Protein AF-X1F0L2-F1 (afdb_monomer_lite)

Sequence (97 aa):
MPKIIGSSVSGAVSYLDLIGAGIVKFAAERALTPFIGNGTLKSGLVKLGGGAAARKFLGKGTIGDSVSLGLAVDGVEDILTQFLGGAGVGEQGGENW

pLDDT: mean 81.25, std 18.16, range [34.41, 96.06]

Structure (mmCIF, N/CA/C/O backbone):
data_AF-X1F0L2-F1
#
_entry.id   AF-X1F0L2-F1
#
loop_
_atom_site.group_PDB
_atom_site.id
_atom_site.type_symbol
_atom_site.label_atom_id
_atom_site.label_alt_id
_atom_site.label_comp_id
_atom_site.label_asym_id
_atom_site.label_entity_id
_atom_site.label_seq_id
_atom_site.pdbx_PDB_ins_code
_atom_site.Cartn_x
_atom_site.Cartn_y
_atom_site.Cartn_z
_atom_site.occupancy
_atom_site.B_iso_or_equiv
_atom_site.auth_seq_id
_atom_site.auth_comp_id
_atom_site.auth_asym_id
_atom_site.auth_atom_id
_atom_site.pdbx_PDB_model_num
ATOM 1 N N . MET A 1 1 ? 4.503 -19.634 24.786 1.00 34.41 1 MET A N 1
ATOM 2 C CA . MET A 1 1 ? 4.534 -19.841 23.321 1.00 34.41 1 MET A CA 1
ATOM 3 C C . MET A 1 1 ? 4.431 -18.480 22.649 1.00 34.41 1 MET A C 1
ATOM 5 O O . MET A 1 1 ? 3.458 -17.786 22.931 1.00 34.41 1 MET A O 1
ATOM 9 N N . PRO A 1 2 ? 5.407 -18.044 21.837 1.00 36.12 2 PRO A N 1
ATOM 10 C CA . PRO A 1 2 ? 5.288 -16.779 21.128 1.00 36.12 2 PRO A CA 1
ATOM 11 C C . PRO A 1 2 ? 4.272 -16.958 19.989 1.00 36.12 2 PRO A C 1
ATOM 13 O O . PRO A 1 2 ? 4.472 -17.762 19.082 1.00 36.12 2 PRO A O 1
ATOM 16 N N . LYS A 1 3 ? 3.139 -16.251 20.063 1.00 44.19 3 LYS A N 1
ATOM 17 C CA . LYS A 1 3 ? 2.162 -16.164 18.968 1.00 44.19 3 LYS A CA 1
ATOM 18 C C . LYS A 1 3 ? 2.749 -15.263 17.884 1.00 44.19 3 LYS A C 1
ATOM 20 O O . LYS A 1 3 ? 2.622 -14.048 17.976 1.00 44.19 3 LYS A O 1
ATOM 25 N N . ILE A 1 4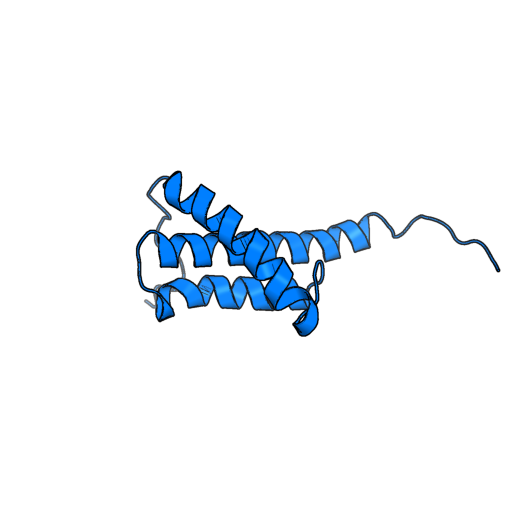 ? 3.420 -15.853 16.898 1.00 58.31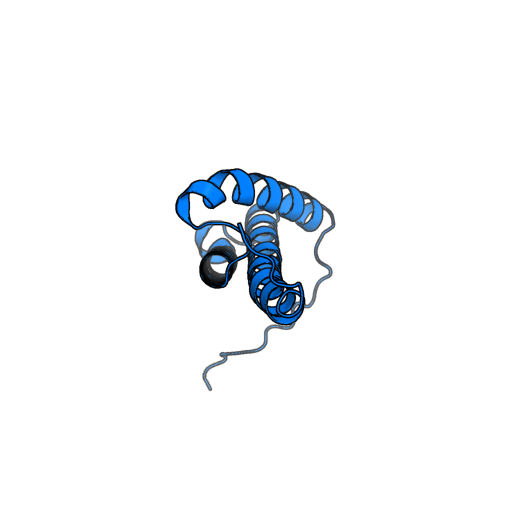 4 ILE A N 1
ATOM 26 C CA . ILE A 1 4 ? 3.980 -15.102 15.762 1.00 58.31 4 ILE A CA 1
ATOM 27 C C . ILE A 1 4 ? 3.053 -15.160 14.539 1.00 58.31 4 ILE A C 1
ATOM 29 O O . ILE A 1 4 ? 3.123 -14.286 13.687 1.00 58.31 4 ILE A O 1
ATOM 33 N N . ILE A 1 5 ? 2.119 -16.112 14.447 1.00 65.88 5 ILE A N 1
ATOM 34 C CA . ILE A 1 5 ? 1.238 -16.236 13.277 1.00 65.88 5 ILE A CA 1
ATOM 35 C C . ILE A 1 5 ? -0.142 -16.711 13.736 1.00 65.88 5 ILE A C 1
ATOM 37 O O . ILE A 1 5 ? -0.245 -17.702 14.454 1.00 65.88 5 ILE A O 1
ATOM 41 N N . GLY A 1 6 ? -1.197 -16.003 13.328 1.00 58.88 6 GLY A N 1
ATOM 42 C CA . GLY A 1 6 ? -2.575 -16.482 13.462 1.00 58.88 6 GLY A CA 1
ATOM 43 C C . GLY A 1 6 ? -3.478 -15.614 14.334 1.00 58.88 6 GLY A C 1
ATOM 44 O O . GLY A 1 6 ? -3.925 -16.034 15.398 1.00 58.88 6 GLY A O 1
ATOM 45 N N . SER A 1 7 ? -3.825 -14.425 13.847 1.00 48.62 7 SER A N 1
ATOM 46 C CA . SER A 1 7 ? -5.219 -13.993 13.951 1.00 48.62 7 SER A CA 1
ATOM 47 C C . SER A 1 7 ? -5.845 -14.257 12.591 1.00 48.62 7 SER A C 1
ATOM 49 O O . SER A 1 7 ? -5.378 -13.696 11.599 1.00 48.62 7 SER A O 1
ATOM 51 N N . SER A 1 8 ? -6.860 -15.114 12.527 1.00 42.94 8 SER A N 1
ATOM 52 C CA . SER A 1 8 ? -7.706 -15.228 11.342 1.00 42.94 8 SER A CA 1
ATOM 53 C C . SER A 1 8 ? -8.117 -13.817 10.916 1.00 42.94 8 SER A C 1
ATOM 55 O O . SER A 1 8 ? -8.598 -13.052 11.756 1.00 42.94 8 SER A O 1
ATOM 57 N N . VAL A 1 9 ? -7.919 -13.451 9.645 1.00 53.94 9 VAL A N 1
ATOM 58 C CA . VAL A 1 9 ? -8.536 -12.249 9.058 1.00 53.94 9 VAL A CA 1
ATOM 59 C C . VAL A 1 9 ? -10.027 -12.570 8.917 1.00 53.94 9 VAL A C 1
ATOM 61 O O . VAL A 1 9 ? -10.528 -12.900 7.852 1.00 53.94 9 VAL A O 1
ATOM 64 N N . SER A 1 10 ? -10.707 -12.653 10.058 1.00 40.94 10 SER A N 1
ATOM 65 C CA . SER A 1 10 ? -12.101 -13.052 10.179 1.00 40.94 10 SER A CA 1
ATOM 66 C C . SER A 1 10 ? -12.935 -11.786 10.191 1.00 40.94 10 SER A C 1
ATOM 68 O O . SER A 1 10 ? -13.146 -11.172 11.233 1.00 40.94 10 SER A O 1
ATOM 70 N N . GLY A 1 11 ? -13.358 -11.393 9.001 1.00 59.94 11 GLY A N 1
ATOM 71 C CA . GLY A 1 11 ? -14.193 -10.233 8.745 1.00 59.94 11 GLY A CA 1
ATOM 72 C C . GLY A 1 11 ? -14.019 -9.866 7.285 1.00 59.94 11 GLY A C 1
ATOM 73 O O . GLY A 1 11 ? -12.890 -9.656 6.843 1.00 59.94 11 GLY A O 1
ATOM 74 N N . ALA A 1 12 ? -15.112 -9.849 6.523 1.00 66.06 12 ALA A N 1
ATOM 75 C CA . ALA A 1 12 ? -15.067 -9.297 5.179 1.00 66.06 12 ALA A CA 1
ATOM 76 C C . ALA A 1 12 ? -14.496 -7.873 5.264 1.00 66.06 12 ALA A C 1
ATOM 78 O O . ALA A 1 12 ? -14.911 -7.092 6.123 1.00 66.06 12 ALA A O 1
ATOM 79 N N . VAL A 1 13 ? -13.522 -7.558 4.409 1.00 79.31 13 VAL A N 1
ATOM 80 C CA . VAL A 1 13 ? -13.017 -6.187 4.274 1.00 79.31 13 VAL A CA 1
ATOM 81 C C . VAL A 1 13 ? -14.198 -5.309 3.863 1.00 79.31 13 VAL A C 1
ATOM 83 O O . VAL A 1 13 ? -14.943 -5.671 2.950 1.00 79.31 13 VAL A O 1
ATOM 86 N N . SER A 1 14 ? -14.404 -4.185 4.551 1.00 87.56 14 SER A N 1
ATOM 87 C CA . SER A 1 14 ? -15.501 -3.280 4.211 1.00 87.56 14 SER A CA 1
ATOM 88 C C . SER A 1 14 ? -15.303 -2.730 2.799 1.00 87.56 14 SER A C 1
ATOM 90 O O . SER A 1 14 ? -14.186 -2.389 2.414 1.00 87.56 14 SER A O 1
ATOM 92 N N . TYR A 1 15 ? -16.383 -2.560 2.033 1.00 88.50 15 TYR A N 1
ATOM 93 C CA . TYR A 1 15 ? -16.310 -1.892 0.728 1.00 88.50 15 TYR A CA 1
ATOM 94 C C . TYR A 1 15 ? -15.736 -0.473 0.827 1.00 88.50 15 TYR A C 1
ATOM 96 O O . TYR A 1 15 ? -15.056 -0.030 -0.095 1.00 88.50 15 TYR A O 1
ATOM 104 N N . LEU A 1 16 ? -15.951 0.222 1.949 1.00 88.62 16 LEU A N 1
ATOM 105 C CA . LEU A 1 16 ? -15.324 1.525 2.191 1.00 88.62 16 LEU A CA 1
ATOM 106 C C . LEU A 1 16 ? -13.804 1.410 2.320 1.00 88.62 16 LEU A C 1
ATOM 108 O O . LEU A 1 16 ? -13.091 2.258 1.791 1.00 88.62 16 LEU A O 1
ATOM 112 N N . ASP A 1 17 ? -13.312 0.346 2.953 1.00 89.69 17 ASP A N 1
ATOM 113 C CA . ASP A 1 17 ? -11.877 0.089 3.074 1.00 89.69 17 ASP A CA 1
ATOM 114 C C . ASP A 1 17 ? -11.278 -0.313 1.719 1.00 89.69 17 ASP A C 1
ATOM 116 O O . ASP A 1 17 ? -10.140 0.036 1.428 1.00 89.69 17 ASP A O 1
ATOM 120 N N . LEU A 1 18 ? -12.042 -0.996 0.855 1.00 92.44 18 LEU A N 1
ATOM 121 C CA . LEU A 1 18 ? -11.625 -1.314 -0.518 1.00 92.44 18 LEU A CA 1
ATOM 122 C C . LEU A 1 18 ? -11.530 -0.060 -1.394 1.00 92.44 18 LEU A C 1
ATOM 124 O O . LEU A 1 18 ? -10.540 0.125 -2.100 1.00 92.44 18 LEU A O 1
ATOM 128 N N . ILE A 1 19 ? -12.535 0.819 -1.332 1.00 94.31 19 ILE A N 1
ATOM 129 C CA . ILE A 1 19 ? -12.515 2.104 -2.046 1.00 94.31 19 ILE A CA 1
ATOM 130 C C . ILE A 1 19 ? -11.353 2.957 -1.538 1.00 94.31 19 ILE A C 1
ATOM 132 O O . ILE A 1 19 ? -10.568 3.476 -2.332 1.00 94.31 19 ILE A O 1
ATOM 136 N N . GLY A 1 20 ? -11.211 3.065 -0.216 1.00 95.25 20 GLY A N 1
ATOM 137 C CA . GLY A 1 20 ? -10.115 3.792 0.403 1.00 95.25 20 GLY A CA 1
ATOM 138 C C . GLY A 1 20 ? -8.755 3.207 0.028 1.00 95.25 20 GLY A C 1
ATOM 139 O O . GLY A 1 20 ? -7.851 3.965 -0.305 1.00 95.25 20 GLY A O 1
ATOM 140 N N . ALA A 1 21 ? -8.606 1.882 -0.008 1.00 95.06 21 ALA A N 1
ATOM 141 C CA . ALA A 1 21 ? -7.383 1.224 -0.461 1.00 95.06 21 ALA A CA 1
ATOM 142 C C . ALA A 1 21 ? -7.051 1.552 -1.922 1.00 95.06 21 ALA A C 1
ATOM 144 O O . ALA A 1 21 ? -5.892 1.832 -2.228 1.00 95.06 21 ALA A O 1
ATOM 145 N N . GLY A 1 22 ? -8.053 1.588 -2.806 1.00 95.19 22 GLY A N 1
ATOM 146 C CA . GLY A 1 22 ? -7.880 2.020 -4.194 1.00 95.19 22 GLY A CA 1
ATOM 147 C C . GLY A 1 22 ? -7.392 3.468 -4.305 1.00 95.19 22 GLY A C 1
ATOM 148 O O . GLY A 1 22 ? -6.439 3.746 -5.033 1.00 95.19 22 GLY A O 1
ATOM 149 N N . ILE A 1 23 ? -7.985 4.382 -3.529 1.00 96.06 23 ILE A N 1
ATOM 150 C CA . ILE A 1 23 ? -7.546 5.786 -3.456 1.00 96.06 23 ILE A CA 1
ATOM 151 C C . ILE A 1 23 ? -6.115 5.875 -2.915 1.00 96.06 23 ILE A C 1
ATOM 153 O O . ILE A 1 23 ? -5.288 6.595 -3.478 1.00 96.06 23 ILE A O 1
ATOM 157 N N . VAL A 1 24 ? -5.805 5.138 -1.843 1.00 95.56 24 VAL A N 1
ATOM 158 C CA . VAL A 1 24 ? -4.466 5.139 -1.250 1.00 95.56 24 VAL A CA 1
ATOM 159 C C . VAL A 1 24 ? -3.438 4.617 -2.241 1.00 95.56 24 VAL A C 1
ATOM 161 O O . VAL A 1 24 ? -2.426 5.283 -2.400 1.00 95.56 24 VAL A O 1
ATOM 164 N N . LYS A 1 25 ? -3.680 3.498 -2.932 1.00 95.44 25 LYS A N 1
ATOM 165 C CA . LYS A 1 25 ? -2.765 2.990 -3.965 1.00 95.44 25 LYS A CA 1
ATOM 166 C C . LYS A 1 25 ? -2.512 4.052 -5.036 1.00 95.44 25 LYS A C 1
ATOM 168 O O . LYS A 1 25 ? -1.366 4.421 -5.264 1.00 95.44 25 LYS A O 1
ATOM 173 N N . PHE A 1 26 ? -3.569 4.632 -5.604 1.00 94.75 26 PHE A N 1
ATOM 174 C CA . PHE A 1 26 ? -3.451 5.667 -6.638 1.00 94.75 26 PHE A CA 1
ATOM 175 C C . PHE A 1 26 ? -2.606 6.875 -6.193 1.00 94.75 26 PHE A C 1
ATOM 177 O O . PHE A 1 26 ? -1.799 7.406 -6.967 1.00 94.75 26 PHE A O 1
ATOM 184 N N . ALA A 1 27 ? -2.804 7.330 -4.953 1.00 94.62 27 ALA A N 1
ATOM 185 C CA . ALA A 1 27 ? -2.050 8.438 -4.377 1.00 94.62 27 ALA A CA 1
ATOM 186 C C . ALA A 1 27 ? -0.610 8.032 -4.025 1.00 94.62 27 ALA A C 1
ATOM 188 O O . ALA A 1 27 ? 0.326 8.781 -4.307 1.00 94.62 27 ALA A O 1
ATOM 189 N N . ALA A 1 28 ? -0.426 6.850 -3.437 1.00 90.75 28 ALA A N 1
ATOM 190 C CA . ALA A 1 28 ? 0.861 6.318 -3.013 1.00 90.75 28 ALA A CA 1
ATOM 191 C C . ALA A 1 28 ? 1.781 6.062 -4.204 1.00 90.75 28 ALA A C 1
ATOM 193 O O . ALA A 1 28 ? 2.944 6.435 -4.139 1.00 90.75 28 ALA A O 1
ATOM 194 N N . GLU A 1 29 ? 1.284 5.522 -5.313 1.00 92.50 29 GLU A N 1
ATOM 195 C CA . GLU A 1 29 ? 2.069 5.371 -6.540 1.00 92.50 29 GLU A CA 1
ATOM 196 C C . GLU A 1 29 ? 2.589 6.729 -7.020 1.00 92.50 29 GLU A C 1
ATOM 198 O O . GLU A 1 29 ? 3.788 6.897 -7.230 1.00 92.50 29 GLU A O 1
ATOM 203 N N . ARG A 1 30 ? 1.723 7.743 -7.118 1.00 92.88 30 ARG A N 1
ATOM 204 C CA . ARG A 1 30 ? 2.128 9.093 -7.550 1.00 92.88 30 ARG A CA 1
ATOM 205 C C . ARG A 1 30 ? 3.129 9.740 -6.601 1.00 92.88 30 ARG A C 1
ATOM 207 O O . ARG A 1 30 ? 4.046 10.418 -7.054 1.00 92.88 30 ARG A O 1
ATOM 214 N N . ALA A 1 31 ? 2.949 9.536 -5.300 1.00 92.56 31 ALA A N 1
ATOM 215 C CA . ALA A 1 31 ? 3.796 10.136 -4.282 1.00 92.56 31 ALA A CA 1
ATOM 216 C C . ALA A 1 31 ? 5.140 9.412 -4.127 1.00 92.56 31 ALA A C 1
ATOM 218 O O . ALA A 1 31 ? 6.157 10.063 -3.923 1.00 92.56 31 ALA A O 1
ATOM 219 N N . LEU A 1 32 ? 5.154 8.079 -4.204 1.00 89.56 32 LEU A N 1
ATOM 220 C CA . LEU A 1 32 ? 6.306 7.248 -3.854 1.00 89.56 32 LEU A CA 1
ATOM 221 C C . LEU A 1 32 ? 7.142 6.838 -5.068 1.00 89.56 32 LEU A C 1
ATOM 223 O O . LEU A 1 32 ? 8.347 6.651 -4.908 1.00 89.56 32 LEU A O 1
ATOM 227 N N . THR A 1 33 ? 6.563 6.757 -6.274 1.00 91.19 33 THR A N 1
ATOM 228 C CA . THR A 1 33 ? 7.302 6.374 -7.496 1.00 91.19 33 THR A CA 1
ATOM 229 C C . THR A 1 33 ? 8.591 7.180 -7.700 1.00 91.19 33 THR A C 1
ATOM 231 O O . THR A 1 33 ? 9.618 6.557 -7.968 1.00 91.19 33 THR A O 1
ATOM 234 N N . PRO A 1 34 ? 8.623 8.517 -7.503 1.00 92.12 34 PRO A N 1
ATOM 235 C CA . PRO A 1 34 ? 9.858 9.291 -7.658 1.00 92.12 34 PRO A CA 1
ATOM 236 C C . PRO A 1 34 ? 10.970 8.926 -6.661 1.00 92.12 34 PRO A C 1
ATOM 238 O O . PRO A 1 34 ? 12.138 9.196 -6.924 1.00 92.12 34 PRO A O 1
ATOM 241 N N . PHE A 1 35 ? 10.626 8.334 -5.514 1.00 90.56 35 PHE A N 1
ATOM 242 C CA . PHE A 1 35 ? 11.571 8.047 -4.431 1.00 90.56 35 PHE A CA 1
ATOM 243 C C . PHE A 1 35 ? 12.013 6.585 -4.393 1.00 90.56 35 PHE A C 1
ATOM 245 O O . PHE A 1 35 ? 13.184 6.295 -4.143 1.00 90.56 35 PHE A O 1
ATOM 252 N N . ILE A 1 36 ? 11.078 5.655 -4.594 1.00 89.50 36 ILE A N 1
ATOM 253 C CA . ILE A 1 36 ? 11.329 4.216 -4.431 1.00 89.50 36 ILE A CA 1
ATOM 254 C C . ILE A 1 36 ? 11.174 3.418 -5.729 1.00 89.50 36 ILE A C 1
ATOM 256 O O . ILE A 1 36 ? 11.535 2.242 -5.738 1.00 89.50 36 ILE A O 1
ATOM 260 N N . GLY A 1 37 ? 10.707 4.049 -6.812 1.00 87.62 37 GLY A N 1
ATOM 261 C CA . GLY A 1 37 ? 10.348 3.390 -8.068 1.00 87.62 37 GLY A CA 1
ATOM 262 C C . GLY A 1 37 ? 8.959 2.746 -8.030 1.00 87.62 37 GLY A C 1
ATOM 263 O O . GLY A 1 37 ? 8.237 2.850 -7.037 1.00 87.62 37 GLY A O 1
ATOM 264 N N . ASN A 1 38 ? 8.596 2.072 -9.122 1.00 89.75 38 ASN A 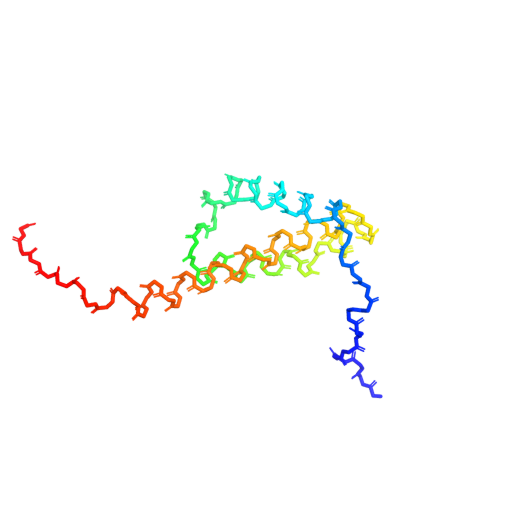N 1
ATOM 265 C CA . ASN A 1 38 ? 7.364 1.293 -9.247 1.00 89.75 38 ASN A CA 1
ATOM 266 C C . ASN A 1 38 ? 7.640 0.004 -10.031 1.00 89.75 38 ASN A C 1
ATOM 268 O O . ASN A 1 38 ? 8.460 0.027 -10.949 1.00 89.75 38 ASN A O 1
ATOM 272 N N . GLY A 1 39 ? 6.983 -1.101 -9.683 1.00 87.81 39 GLY A N 1
ATOM 273 C CA . GLY A 1 39 ? 7.137 -2.382 -10.377 1.00 87.81 39 GLY A CA 1
ATOM 274 C C . GLY A 1 39 ? 8.424 -3.151 -10.059 1.00 87.81 39 GLY A C 1
ATOM 275 O O . GLY A 1 39 ? 8.847 -3.971 -10.868 1.00 87.81 39 GLY A O 1
ATOM 276 N N . THR A 1 40 ? 9.079 -2.880 -8.922 1.00 90.94 40 THR A N 1
ATOM 277 C CA . THR A 1 40 ? 10.358 -3.515 -8.549 1.00 90.94 40 THR A CA 1
ATOM 278 C C . THR A 1 40 ? 10.270 -4.261 -7.221 1.00 90.94 40 THR A C 1
ATOM 280 O O . THR A 1 40 ? 9.484 -3.913 -6.343 1.00 90.94 40 THR A O 1
ATOM 283 N N . LEU A 1 41 ? 11.170 -5.225 -6.989 1.00 92.06 41 LEU A N 1
ATOM 284 C CA . LEU A 1 41 ? 11.262 -5.904 -5.687 1.00 92.06 41 LEU A CA 1
ATOM 285 C C . LEU A 1 41 ? 11.507 -4.917 -4.530 1.00 92.06 41 LEU A C 1
ATOM 287 O O . LEU A 1 41 ? 10.946 -5.073 -3.446 1.00 92.06 41 LEU A O 1
ATOM 291 N N . LYS A 1 42 ? 12.321 -3.876 -4.756 1.00 91.75 42 LYS A N 1
ATOM 292 C CA . LYS A 1 42 ? 12.616 -2.851 -3.745 1.00 91.75 42 LYS A CA 1
ATOM 293 C C . LYS A 1 42 ? 11.363 -2.055 -3.381 1.00 91.75 42 LYS A C 1
ATOM 295 O O . LYS A 1 42 ? 11.069 -1.915 -2.195 1.00 91.75 42 LYS A O 1
ATOM 300 N N . SER A 1 43 ? 10.639 -1.538 -4.375 1.00 92.00 43 SER A N 1
ATOM 301 C CA . SER A 1 43 ? 9.411 -0.773 -4.136 1.00 92.00 43 SER A CA 1
ATOM 302 C C . SER A 1 43 ? 8.341 -1.650 -3.478 1.00 92.00 43 SER A C 1
ATOM 304 O O . SER A 1 43 ? 7.725 -1.225 -2.499 1.00 92.00 43 SER A O 1
ATOM 306 N N . GLY A 1 44 ? 8.248 -2.917 -3.891 1.00 92.94 44 GLY A N 1
ATOM 307 C CA . GLY A 1 44 ? 7.345 -3.899 -3.303 1.00 92.94 44 GLY A CA 1
ATOM 308 C C . GLY A 1 44 ? 7.585 -4.157 -1.815 1.00 92.94 44 GLY A C 1
ATOM 309 O O . GLY A 1 44 ? 6.657 -4.077 -1.008 1.00 92.94 44 GLY A O 1
ATOM 310 N N . LEU A 1 45 ? 8.841 -4.381 -1.413 1.00 94.31 45 LEU A N 1
ATOM 311 C CA . LEU A 1 45 ? 9.196 -4.575 -0.001 1.00 94.31 45 LEU A CA 1
ATOM 312 C C . LEU A 1 45 ? 8.923 -3.331 0.852 1.00 94.31 45 LEU A C 1
ATOM 314 O O . LEU A 1 45 ? 8.427 -3.451 1.974 1.00 94.31 45 LEU A O 1
ATOM 318 N N . VAL A 1 46 ? 9.221 -2.138 0.332 1.00 93.81 46 VAL A N 1
ATOM 319 C CA . VAL A 1 46 ? 8.979 -0.881 1.057 1.00 93.81 46 VAL A CA 1
ATOM 320 C C . VAL A 1 46 ? 7.484 -0.658 1.276 1.00 93.81 46 VAL A C 1
ATOM 322 O O . VAL A 1 46 ? 7.076 -0.321 2.388 1.00 93.81 46 VAL A O 1
ATOM 325 N N . LYS A 1 47 ? 6.655 -0.885 0.255 1.00 95.00 47 LYS A N 1
ATOM 326 C CA . LYS A 1 47 ? 5.200 -0.710 0.345 1.00 95.00 47 LYS A CA 1
ATOM 327 C C . LYS A 1 47 ? 4.550 -1.766 1.240 1.00 95.00 47 LYS A C 1
ATOM 329 O O . LYS A 1 47 ? 3.728 -1.407 2.078 1.00 95.00 47 LYS A O 1
ATOM 334 N N . LEU A 1 48 ? 4.992 -3.026 1.184 1.00 94.25 48 LEU A N 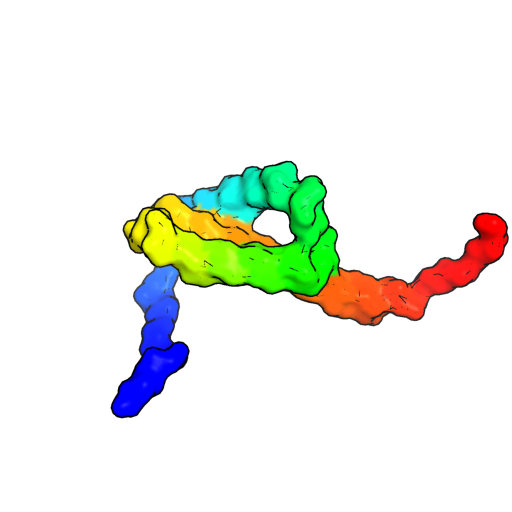1
ATOM 335 C CA . LEU A 1 48 ? 4.571 -4.061 2.140 1.00 94.25 48 LEU A CA 1
ATOM 336 C C . LEU A 1 48 ? 4.935 -3.695 3.582 1.00 94.25 48 LEU A C 1
ATOM 338 O O . LEU A 1 48 ? 4.099 -3.805 4.481 1.00 94.25 48 LEU A O 1
ATOM 342 N N . GLY A 1 49 ? 6.162 -3.218 3.807 1.00 92.81 49 GLY A N 1
ATOM 343 C CA . GLY A 1 49 ? 6.601 -2.732 5.114 1.00 92.81 49 GLY A CA 1
ATOM 344 C C . GLY A 1 49 ? 5.758 -1.551 5.602 1.00 92.81 49 GLY A C 1
ATOM 345 O O . GLY A 1 49 ? 5.306 -1.543 6.748 1.00 92.81 49 GLY A O 1
ATOM 346 N N . GLY A 1 50 ? 5.480 -0.591 4.717 1.00 92.38 50 GLY A N 1
ATOM 347 C CA . GLY A 1 50 ? 4.596 0.544 4.982 1.00 92.38 50 GLY A CA 1
ATOM 348 C C . GLY A 1 50 ? 3.169 0.111 5.318 1.00 92.38 50 GLY A C 1
ATOM 349 O O . GLY A 1 50 ? 2.609 0.567 6.312 1.00 92.38 50 GLY A O 1
ATOM 350 N N . GLY A 1 51 ? 2.604 -0.831 4.562 1.00 92.12 51 GLY A N 1
ATOM 351 C CA . GLY A 1 51 ? 1.274 -1.390 4.796 1.00 92.12 51 GLY A CA 1
ATOM 352 C C . GLY A 1 51 ? 1.173 -2.154 6.119 1.00 92.12 51 GLY A C 1
ATOM 353 O O . GLY A 1 51 ? 0.203 -1.981 6.860 1.00 92.12 51 GLY A O 1
ATOM 354 N N . ALA A 1 52 ? 2.196 -2.935 6.478 1.00 90.69 52 ALA A N 1
ATOM 355 C CA . ALA A 1 52 ? 2.271 -3.623 7.769 1.00 90.69 52 ALA A CA 1
ATOM 356 C C . ALA A 1 52 ? 2.383 -2.636 8.945 1.00 90.69 52 ALA A C 1
ATOM 358 O O . ALA A 1 52 ? 1.799 -2.849 10.010 1.00 90.69 52 ALA A O 1
ATOM 359 N N . ALA A 1 53 ? 3.104 -1.531 8.745 1.00 92.12 53 ALA A N 1
ATOM 360 C CA . ALA A 1 53 ? 3.259 -0.476 9.737 1.00 92.12 53 ALA A CA 1
ATOM 361 C C . ALA A 1 53 ? 2.046 0.470 9.819 1.00 92.12 53 ALA A C 1
ATOM 363 O O . ALA A 1 53 ? 1.838 1.092 10.860 1.00 92.12 53 ALA A O 1
ATOM 364 N N . ALA A 1 54 ? 1.222 0.564 8.772 1.00 90.81 54 ALA A N 1
ATOM 365 C CA . ALA A 1 54 ? 0.133 1.536 8.671 1.00 90.81 54 ALA A CA 1
ATOM 366 C C . ALA A 1 54 ? -0.827 1.475 9.867 1.00 90.81 54 ALA A C 1
ATOM 368 O O . ALA A 1 54 ? -1.087 2.494 10.499 1.00 90.81 54 ALA A O 1
ATOM 369 N N . ARG A 1 55 ? -1.263 0.274 10.269 1.00 83.06 55 ARG A N 1
ATOM 370 C CA . ARG A 1 55 ? -2.141 0.085 11.441 1.00 83.06 55 ARG A CA 1
ATOM 371 C C . ARG A 1 55 ? -1.492 0.477 12.769 1.00 83.06 55 ARG A C 1
ATOM 373 O O . ARG A 1 55 ? -2.195 0.823 13.714 1.00 83.06 55 ARG A O 1
ATOM 380 N N . LYS A 1 56 ? -0.160 0.415 12.860 1.00 87.12 56 LYS A N 1
ATOM 381 C CA . LYS A 1 56 ? 0.583 0.822 14.061 1.00 87.12 56 LYS A CA 1
ATOM 382 C C . LYS A 1 56 ? 0.588 2.343 14.227 1.00 87.12 56 LYS A C 1
ATOM 384 O O . LYS A 1 56 ? 0.530 2.811 15.357 1.00 87.12 56 LYS A O 1
ATOM 389 N N . PHE A 1 57 ? 0.649 3.094 13.126 1.00 90.31 57 PHE A N 1
ATOM 390 C CA . PHE A 1 57 ? 0.738 4.559 13.151 1.00 90.31 57 PHE A CA 1
ATOM 391 C C . PHE A 1 57 ? -0.615 5.262 12.995 1.00 90.31 57 PHE A C 1
ATOM 393 O O . PHE A 1 57 ? -0.840 6.289 13.625 1.00 90.31 57 PHE A O 1
ATOM 400 N N . LEU A 1 58 ? -1.517 4.710 12.185 1.00 89.62 58 LEU A N 1
ATOM 401 C CA . LEU A 1 58 ? -2.822 5.301 11.866 1.00 89.62 58 LEU A CA 1
ATOM 402 C C . LEU A 1 58 ? -3.970 4.706 12.694 1.00 89.62 58 LEU A C 1
ATOM 404 O O . LEU A 1 58 ? -5.098 5.186 12.623 1.00 89.62 58 LEU A O 1
ATOM 408 N N . GLY A 1 59 ? -3.688 3.668 13.484 1.00 86.44 59 GLY A N 1
ATOM 409 C CA . GLY A 1 59 ? -4.685 2.943 14.262 1.00 86.44 59 GLY A CA 1
ATOM 410 C C . GLY A 1 59 ? -5.505 1.950 13.434 1.00 86.44 59 GLY A C 1
ATOM 411 O O . GLY A 1 59 ? -5.247 1.705 12.255 1.00 86.44 59 GLY A O 1
ATOM 412 N N . LYS A 1 60 ? -6.487 1.332 14.096 1.00 82.12 60 LYS A N 1
ATOM 413 C CA . LYS A 1 60 ? -7.474 0.436 13.472 1.00 82.12 60 LYS A CA 1
ATOM 414 C C . LYS A 1 60 ? -8.689 1.245 13.006 1.00 82.12 60 LYS A C 1
ATOM 416 O O . LYS A 1 60 ? -9.051 2.209 13.677 1.00 82.12 60 LYS A O 1
ATOM 421 N N . GLY A 1 61 ? -9.336 0.827 11.918 1.00 85.31 61 GLY A N 1
ATOM 422 C CA . GLY A 1 61 ? -10.482 1.514 11.317 1.00 85.31 61 GLY A CA 1
ATOM 423 C C . GLY A 1 61 ? -10.204 1.953 9.881 1.00 85.31 61 GLY A C 1
ATOM 424 O O . GLY A 1 61 ? -9.072 1.866 9.406 1.00 85.31 61 GLY A O 1
ATOM 425 N N . THR A 1 62 ? -11.229 2.477 9.204 1.00 88.44 62 THR A N 1
ATOM 426 C CA . THR A 1 62 ? -11.249 2.645 7.742 1.00 88.44 62 THR A CA 1
ATOM 427 C C . THR A 1 62 ? -10.013 3.306 7.147 1.00 88.44 62 THR A C 1
ATOM 429 O O . THR A 1 62 ? -9.515 2.828 6.137 1.00 88.44 62 THR A O 1
ATOM 432 N N . ILE A 1 63 ? -9.455 4.351 7.764 1.00 90.38 63 ILE A N 1
ATOM 433 C CA . ILE A 1 63 ? -8.250 5.021 7.241 1.00 90.38 63 ILE A CA 1
ATOM 434 C C . ILE A 1 63 ? -7.016 4.117 7.357 1.00 90.38 63 ILE A C 1
ATOM 436 O O . ILE A 1 63 ? -6.321 3.891 6.368 1.00 90.38 63 ILE A O 1
ATOM 440 N N . GLY A 1 64 ? -6.741 3.583 8.550 1.00 90.12 64 GLY A N 1
ATOM 441 C CA . GLY A 1 64 ? -5.588 2.710 8.778 1.00 90.12 64 GLY A CA 1
ATOM 442 C C . GLY A 1 64 ? -5.689 1.397 8.003 1.00 90.12 64 GLY A C 1
ATOM 443 O O . GLY A 1 64 ? -4.686 0.910 7.484 1.00 90.12 64 GLY A O 1
ATOM 444 N N . ASP A 1 65 ? -6.903 0.866 7.865 1.00 91.38 65 ASP A N 1
ATOM 445 C CA . ASP A 1 65 ? -7.194 -0.333 7.085 1.00 91.38 65 ASP A CA 1
ATOM 446 C C . ASP A 1 65 ? -7.040 -0.078 5.585 1.00 91.38 65 ASP A C 1
ATOM 448 O O . ASP A 1 65 ? -6.343 -0.844 4.927 1.00 91.38 65 ASP A O 1
ATOM 452 N N . SER A 1 66 ? -7.563 1.038 5.070 1.00 93.50 66 SER A N 1
ATOM 453 C CA . SER A 1 66 ? -7.379 1.457 3.674 1.00 93.50 66 SER A CA 1
ATOM 454 C C . SER A 1 66 ? -5.908 1.651 3.323 1.00 93.50 66 SER A C 1
ATOM 456 O O . SER A 1 66 ? -5.454 1.175 2.287 1.00 93.50 66 SER A O 1
ATOM 458 N N . VAL A 1 67 ? -5.138 2.322 4.189 1.00 94.25 67 VAL A N 1
ATOM 459 C CA . VAL A 1 67 ? -3.709 2.551 3.935 1.00 94.25 67 VAL A CA 1
ATOM 460 C C . VAL A 1 67 ? -2.921 1.250 3.993 1.00 94.25 67 VAL A C 1
ATOM 462 O O . VAL A 1 67 ? -2.070 1.006 3.139 1.00 94.25 67 VAL A O 1
ATOM 465 N N . SER A 1 68 ? -3.232 0.394 4.968 1.00 94.56 68 SER A N 1
ATOM 466 C CA . SER A 1 68 ? -2.613 -0.922 5.092 1.00 94.56 68 SER A CA 1
ATOM 467 C C . SER A 1 68 ? -2.890 -1.789 3.863 1.00 94.56 68 SER A C 1
ATOM 469 O O . SER A 1 68 ? -1.947 -2.308 3.270 1.00 94.56 68 SER A O 1
ATOM 471 N N . LEU A 1 69 ? -4.157 -1.888 3.442 1.00 94.19 69 LEU A N 1
ATOM 472 C CA . LEU A 1 69 ? -4.573 -2.647 2.261 1.00 94.19 69 LEU A CA 1
ATOM 473 C C . LEU A 1 69 ? -3.974 -2.081 0.974 1.00 94.19 69 LEU A C 1
ATOM 475 O O . LEU A 1 69 ? -3.385 -2.840 0.212 1.00 94.19 69 LEU A O 1
ATOM 479 N N . GLY A 1 70 ? -4.094 -0.773 0.738 1.00 94.69 70 GLY A N 1
ATOM 480 C CA . GLY A 1 70 ? -3.636 -0.135 -0.497 1.00 94.69 70 G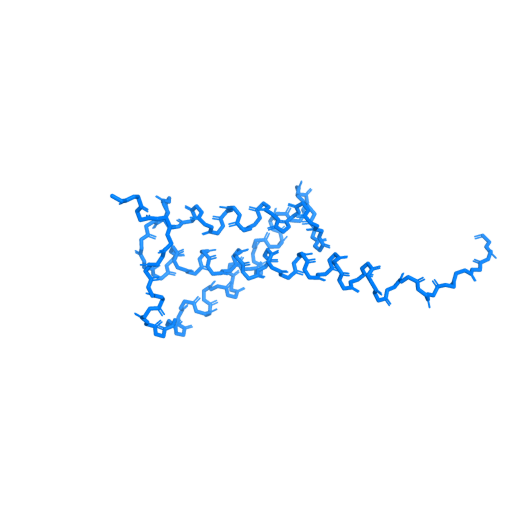LY A CA 1
ATOM 481 C C . GLY A 1 70 ? -2.139 -0.323 -0.722 1.00 94.69 70 GLY A C 1
ATOM 482 O O . GLY A 1 70 ? -1.733 -0.785 -1.783 1.00 94.69 70 GLY A O 1
ATOM 483 N N . LEU A 1 71 ? -1.320 -0.056 0.303 1.00 95.94 71 LEU A N 1
ATOM 484 C CA . LEU A 1 71 ? 0.131 -0.248 0.222 1.00 95.94 71 LEU A CA 1
ATOM 485 C C . LEU A 1 71 ? 0.528 -1.725 0.146 1.00 95.94 71 LEU A C 1
ATOM 487 O O . LEU A 1 71 ? 1.483 -2.065 -0.546 1.00 95.94 71 LEU A O 1
ATOM 491 N N . ALA A 1 72 ? -0.181 -2.616 0.846 1.00 94.62 72 ALA A N 1
ATOM 492 C CA . ALA A 1 72 ? 0.149 -4.035 0.810 1.00 94.62 72 ALA A CA 1
ATOM 493 C C . ALA A 1 72 ? -0.162 -4.665 -0.555 1.00 94.62 72 ALA A C 1
ATOM 495 O O . ALA A 1 72 ? 0.676 -5.386 -1.087 1.00 94.62 72 ALA A O 1
ATOM 496 N N . VAL A 1 73 ? -1.332 -4.373 -1.133 1.00 94.69 73 VAL A N 1
ATOM 497 C CA . VAL A 1 73 ? -1.725 -4.864 -2.464 1.00 94.69 73 VAL A CA 1
ATOM 498 C C . VAL A 1 73 ? -0.776 -4.327 -3.531 1.00 94.69 73 VAL A C 1
ATOM 500 O O . VAL A 1 73 ? -0.269 -5.104 -4.333 1.00 94.69 73 VAL A O 1
ATOM 503 N N . ASP A 1 74 ? -0.469 -3.030 -3.486 1.00 95.25 74 ASP A N 1
ATOM 504 C CA . ASP A 1 74 ? 0.487 -2.402 -4.400 1.00 95.25 74 ASP A CA 1
ATOM 505 C C . ASP A 1 74 ? 1.900 -2.993 -4.256 1.00 95.25 74 ASP A C 1
ATOM 507 O O . ASP A 1 74 ? 2.592 -3.261 -5.233 1.00 95.25 74 ASP A O 1
ATOM 511 N N . GLY A 1 75 ? 2.319 -3.287 -3.024 1.00 93.62 75 GLY A N 1
ATOM 512 C CA . GLY A 1 75 ? 3.597 -3.938 -2.772 1.00 93.62 75 GLY A CA 1
ATOM 513 C C . GLY A 1 75 ? 3.676 -5.367 -3.323 1.00 93.62 75 GLY A C 1
ATOM 514 O O . GLY A 1 75 ? 4.725 -5.777 -3.819 1.00 93.62 75 GLY A O 1
ATOM 515 N N . VAL A 1 76 ? 2.574 -6.124 -3.279 1.00 94.75 76 VAL A N 1
ATOM 516 C CA . VAL A 1 76 ? 2.484 -7.438 -3.940 1.00 94.75 76 VAL A CA 1
ATOM 517 C C . VAL A 1 76 ? 2.532 -7.280 -5.457 1.00 94.75 76 VAL A C 1
ATOM 519 O O . VAL A 1 76 ? 3.262 -8.023 -6.109 1.00 94.75 76 VAL A O 1
ATOM 522 N N . GLU A 1 77 ? 1.803 -6.315 -6.018 1.00 94.06 77 GLU A N 1
ATOM 523 C CA . GLU A 1 77 ? 1.813 -6.021 -7.454 1.00 94.06 77 GLU A CA 1
ATOM 524 C C . GLU A 1 77 ? 3.217 -5.689 -7.958 1.00 94.06 77 GLU A C 1
ATOM 526 O O . GLU A 1 77 ? 3.633 -6.221 -8.981 1.00 94.06 77 GLU A O 1
ATOM 531 N N . ASP A 1 78 ? 3.990 -4.905 -7.210 1.00 92.56 78 ASP A N 1
ATOM 532 C CA . ASP A 1 78 ? 5.378 -4.582 -7.542 1.00 92.56 78 ASP A CA 1
ATOM 533 C C . ASP A 1 78 ? 6.288 -5.816 -7.585 1.00 92.56 78 ASP A C 1
ATOM 535 O O . ASP A 1 78 ? 7.102 -5.974 -8.498 1.00 92.56 78 ASP A O 1
ATOM 539 N N . ILE A 1 79 ? 6.148 -6.712 -6.603 1.00 93.31 79 ILE A N 1
ATOM 540 C CA . ILE A 1 79 ? 6.907 -7.967 -6.557 1.00 93.31 79 ILE A CA 1
ATOM 541 C C . ILE A 1 79 ? 6.503 -8.846 -7.736 1.00 93.31 79 ILE A C 1
ATOM 543 O O . ILE A 1 79 ? 7.366 -9.328 -8.465 1.00 93.31 79 ILE A O 1
ATOM 547 N N . LEU A 1 80 ? 5.203 -9.031 -7.958 1.00 92.31 80 LEU A N 1
ATOM 548 C CA . LEU A 1 80 ? 4.703 -9.822 -9.077 1.00 92.31 80 LEU A CA 1
ATOM 549 C C . LEU A 1 80 ? 5.118 -9.221 -10.419 1.00 92.31 80 LEU A C 1
ATOM 551 O O . LEU A 1 80 ? 5.493 -9.971 -11.306 1.00 92.31 80 LEU A O 1
ATOM 555 N N . THR A 1 81 ? 5.137 -7.899 -10.560 1.00 90.56 81 THR A N 1
ATOM 556 C CA . THR A 1 81 ? 5.599 -7.212 -11.773 1.00 90.56 81 THR A CA 1
ATOM 557 C C . THR A 1 81 ? 7.077 -7.483 -12.018 1.00 90.56 81 THR A C 1
ATOM 559 O O . THR A 1 81 ? 7.452 -7.837 -13.130 1.00 90.56 81 THR A O 1
ATOM 562 N N . GLN A 1 82 ? 7.917 -7.423 -10.984 1.00 88.00 82 GLN A N 1
ATOM 563 C CA . GLN A 1 82 ? 9.332 -7.772 -11.108 1.00 88.00 82 GLN A CA 1
ATOM 564 C C . GLN A 1 82 ? 9.529 -9.251 -11.477 1.00 88.00 82 GLN A C 1
ATOM 566 O O .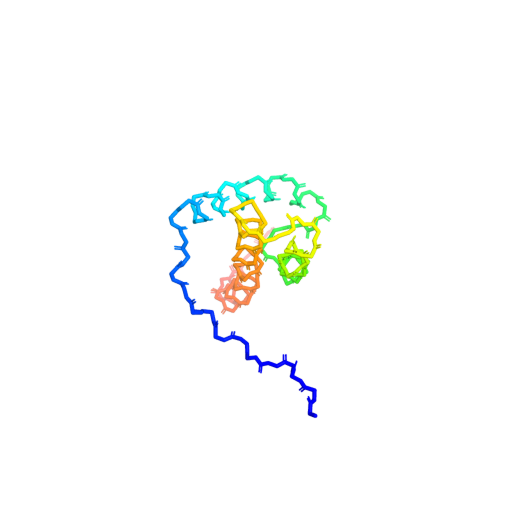 GLN A 1 82 ? 10.348 -9.568 -12.336 1.00 88.00 82 GLN A O 1
ATOM 571 N N . PHE A 1 83 ? 8.808 -10.164 -10.820 1.00 87.75 83 PHE A N 1
ATOM 572 C CA . PHE A 1 83 ? 8.971 -11.605 -11.025 1.00 87.75 83 PHE A CA 1
ATOM 573 C C . PHE A 1 83 ? 8.365 -12.080 -12.348 1.00 87.75 83 PHE A C 1
ATOM 575 O O . PHE A 1 83 ? 9.008 -12.834 -13.064 1.00 87.75 83 PHE A O 1
ATOM 582 N N . LEU A 1 84 ? 7.159 -11.638 -12.697 1.00 85.75 84 LEU A N 1
ATOM 583 C CA . LEU A 1 84 ? 6.456 -12.024 -13.923 1.00 85.75 84 LEU A CA 1
ATOM 584 C C . LEU A 1 84 ? 6.914 -11.203 -15.127 1.00 85.75 84 LEU A C 1
ATOM 586 O O . LEU A 1 84 ? 7.044 -11.755 -16.212 1.00 85.75 84 LEU A O 1
ATOM 590 N N . GLY A 1 85 ? 7.220 -9.918 -14.950 1.00 70.38 85 GLY A N 1
ATOM 591 C CA . GLY A 1 85 ? 7.863 -9.102 -15.981 1.00 70.38 85 GLY A CA 1
ATOM 592 C C . GLY A 1 85 ? 9.296 -9.561 -16.256 1.00 70.38 85 GLY A C 1
ATOM 593 O O . GLY A 1 85 ? 9.714 -9.599 -17.407 1.00 70.38 85 GLY A O 1
ATOM 594 N N . GLY A 1 86 ? 10.019 -10.010 -15.225 1.00 62.59 86 GLY A N 1
ATOM 595 C CA . GLY A 1 86 ? 11.337 -10.631 -15.373 1.00 62.59 86 GLY A CA 1
ATOM 596 C C . GLY A 1 86 ? 11.305 -12.060 -15.933 1.00 62.59 86 GLY A C 1
ATOM 597 O O . GLY A 1 86 ? 12.240 -12.451 -16.622 1.00 62.59 86 GLY A O 1
ATOM 598 N N . ALA A 1 87 ? 10.246 -12.836 -15.672 1.00 56.09 87 ALA A N 1
ATOM 599 C CA . ALA A 1 87 ? 10.103 -14.215 -16.160 1.00 56.09 87 ALA A CA 1
ATOM 600 C C . ALA A 1 87 ? 9.370 -14.336 -17.512 1.00 56.09 87 ALA A C 1
ATOM 602 O O . ALA A 1 87 ? 9.515 -15.350 -18.184 1.00 56.09 87 ALA A O 1
ATOM 603 N N . GLY A 1 88 ? 8.590 -13.328 -17.916 1.00 50.31 88 GLY A N 1
ATOM 604 C CA . GLY A 1 88 ? 7.798 -13.305 -19.155 1.00 50.31 88 GLY A CA 1
ATOM 605 C C . GLY A 1 88 ? 8.343 -12.390 -20.256 1.00 50.31 88 GLY A C 1
ATOM 606 O O . GLY A 1 88 ? 7.821 -12.404 -21.366 1.00 50.31 88 GLY A O 1
ATOM 607 N N . VAL A 1 89 ? 9.398 -11.616 -19.979 1.00 50.56 89 VAL A N 1
ATOM 608 C CA . VAL A 1 89 ? 10.126 -10.788 -20.964 1.00 50.56 89 VAL A CA 1
ATOM 609 C C . VAL A 1 89 ? 11.617 -11.162 -20.954 1.00 50.56 89 VAL A C 1
ATOM 611 O O . VAL A 1 89 ? 12.507 -10.327 -21.059 1.00 50.56 89 VAL A O 1
ATOM 614 N N . GLY A 1 90 ? 11.896 -12.456 -20.790 1.00 50.34 90 GLY A N 1
ATOM 615 C CA . GLY A 1 90 ? 13.208 -13.052 -21.056 1.00 50.34 90 GLY A CA 1
ATOM 616 C C . GLY A 1 90 ? 13.381 -13.519 -22.507 1.00 50.34 90 GLY A C 1
ATOM 617 O O . GLY A 1 90 ? 14.436 -14.041 -22.846 1.00 50.34 90 GLY A O 1
ATOM 618 N N . GLU A 1 91 ? 12.362 -13.350 -23.362 1.00 49.50 91 GLU A N 1
ATOM 619 C CA . GLU A 1 91 ? 12.323 -13.929 -24.715 1.00 49.50 91 GLU A CA 1
ATOM 620 C C . GLU A 1 91 ? 11.604 -13.020 -25.743 1.00 49.50 91 GLU A C 1
ATOM 622 O O . GLU A 1 91 ? 10.757 -13.442 -26.522 1.00 49.50 91 GLU A O 1
ATOM 627 N N . GLN A 1 92 ? 11.951 -11.730 -25.745 1.00 47.03 92 GLN A N 1
ATOM 628 C CA . GLN A 1 92 ? 11.981 -10.886 -26.951 1.00 47.03 92 GLN A CA 1
ATOM 629 C C . GLN A 1 92 ? 13.388 -10.267 -26.960 1.00 47.03 92 GLN A C 1
ATOM 631 O O . GLN A 1 92 ? 13.671 -9.354 -26.194 1.00 47.03 92 GLN A O 1
ATOM 636 N N . GLY A 1 93 ? 14.380 -10.901 -27.594 1.00 42.75 93 GLY A N 1
ATOM 637 C CA . GLY A 1 93 ? 14.688 -10.608 -28.999 1.00 42.75 93 GLY A CA 1
ATOM 638 C C . GLY A 1 93 ? 15.007 -9.114 -29.126 1.00 42.75 93 GLY A C 1
ATOM 639 O O . GLY A 1 93 ? 14.104 -8.320 -29.328 1.00 42.75 93 GLY A O 1
ATOM 640 N N . GLY A 1 94 ? 16.218 -8.637 -28.846 1.00 53.62 94 GLY A N 1
ATOM 641 C CA . GLY A 1 94 ? 17.400 -8.983 -29.620 1.00 53.62 94 GLY A CA 1
ATOM 642 C C . GLY A 1 94 ? 17.247 -8.435 -31.034 1.00 53.62 94 GLY A C 1
ATOM 643 O O . GLY A 1 94 ? 16.810 -9.185 -31.890 1.00 53.62 94 GLY A O 1
ATOM 644 N N . GLU A 1 95 ? 17.600 -7.168 -31.270 1.00 49.66 95 GLU A N 1
ATOM 645 C CA . GLU A 1 95 ? 18.084 -6.718 -32.578 1.00 49.66 95 GLU A CA 1
ATOM 646 C C . GLU A 1 95 ? 18.787 -5.360 -32.501 1.00 49.66 95 GLU A C 1
ATOM 648 O O . GLU A 1 95 ? 18.407 -4.452 -31.767 1.00 49.66 95 GLU A O 1
ATOM 653 N N . ASN A 1 96 ? 19.884 -5.318 -33.246 1.00 51.03 96 ASN A N 1
ATOM 654 C CA . ASN A 1 96 ? 20.938 -4.324 -33.275 1.00 51.03 96 ASN A CA 1
ATOM 655 C C . ASN A 1 96 ? 20.496 -3.010 -33.915 1.00 51.03 96 ASN A C 1
ATOM 657 O O . ASN A 1 96 ? 20.156 -3.032 -35.096 1.00 51.03 96 ASN A O 1
ATOM 661 N N . TRP A 1 97 ? 20.668 -1.897 -33.201 1.00 51.38 97 TRP A N 1
ATOM 662 C CA . TRP A 1 97 ? 21.332 -0.673 -33.675 1.00 51.38 97 TRP A CA 1
ATOM 663 C C . TRP A 1 97 ? 21.512 0.311 -32.514 1.00 51.38 97 TRP A C 1
ATOM 665 O O . TRP A 1 97 ? 20.562 0.488 -31.722 1.00 51.38 97 TRP A O 1
#

Organism: NCBI:txid412755

Secondary structure (DSSP, 8-state):
----S-----SPPPHHHHHHHHHHHHHHHHHHHHHH-SSSHHHHHHHHHHHHHHHHHH-SSHHHHHHHHHHHHHHHHHHHHHHHHHHHSSSS-----

Radius of gyration: 16.49 Å; chains: 1; bounding box: 38×30×57 Å

Foldseek 3Di:
DDCPDDDPPPDDDDVLLVVLLVVLLVVCCVVCCVPQNALALRQLVVLQVQLVCLCVPVNDDSNSSSSNNNSNVRSVNSVCSHVCVVVVPPDDDDDDD